Protein AF-A0A960WYV3-F1 (afdb_monomer_lite)

Structure (mmCIF, N/CA/C/O backbone):
data_AF-A0A960WYV3-F1
#
_entry.id   AF-A0A960WYV3-F1
#
loop_
_atom_site.group_PDB
_atom_site.id
_atom_site.type_symbol
_atom_site.label_atom_id
_atom_site.label_alt_id
_atom_site.label_comp_id
_atom_site.label_asym_id
_atom_site.label_entity_id
_atom_site.label_seq_id
_atom_site.pdbx_PDB_ins_code
_atom_site.Cartn_x
_atom_site.Cartn_y
_atom_site.Cartn_z
_atom_site.occupancy
_atom_site.B_iso_or_equiv
_atom_site.auth_seq_id
_atom_site.auth_comp_id
_atom_site.auth_asym_id
_atom_site.auth_atom_id
_atom_site.pdbx_PDB_model_num
ATOM 1 N N . MET A 1 1 ? 24.234 -15.950 -5.290 1.00 67.06 1 MET A N 1
ATOM 2 C CA . MET A 1 1 ? 24.434 -14.485 -5.369 1.00 67.06 1 MET A CA 1
ATOM 3 C C . MET A 1 1 ? 23.443 -13.815 -4.422 1.00 67.06 1 MET A C 1
ATOM 5 O O . MET A 1 1 ? 22.264 -14.132 -4.504 1.00 67.06 1 MET A O 1
ATOM 9 N N . LYS A 1 2 ? 23.899 -12.981 -3.476 1.00 79.62 2 LYS A N 1
ATOM 10 C CA . LYS A 1 2 ? 23.014 -12.272 -2.532 1.00 79.62 2 LYS A CA 1
ATOM 11 C C . LYS A 1 2 ? 22.626 -10.929 -3.152 1.00 79.62 2 LYS A C 1
ATOM 13 O O . LYS A 1 2 ? 23.503 -10.114 -3.412 1.00 79.62 2 LYS A O 1
ATOM 18 N N . LEU A 1 3 ? 21.341 -10.730 -3.432 1.00 86.81 3 LEU A N 1
ATOM 19 C CA . LEU A 1 3 ? 20.833 -9.486 -4.017 1.00 86.81 3 LEU A CA 1
ATOM 20 C C . LEU A 1 3 ? 20.696 -8.399 -2.941 1.00 86.81 3 LEU A C 1
ATOM 22 O O . LEU A 1 3 ? 20.493 -8.705 -1.762 1.00 86.81 3 LEU A O 1
ATOM 26 N N . LEU A 1 4 ? 20.813 -7.132 -3.347 1.00 87.88 4 LEU A N 1
ATOM 27 C CA . LEU A 1 4 ? 20.654 -5.987 -2.449 1.00 87.88 4 LEU A CA 1
ATOM 28 C C . LEU A 1 4 ? 19.183 -5.810 -2.017 1.00 87.88 4 LEU A C 1
ATOM 30 O O . LEU A 1 4 ? 18.259 -6.195 -2.752 1.00 87.88 4 LEU A O 1
ATOM 34 N N . PRO A 1 5 ? 18.931 -5.208 -0.838 1.00 82.38 5 PRO A N 1
ATOM 35 C CA . PRO A 1 5 ? 17.591 -4.777 -0.456 1.00 82.38 5 PRO A CA 1
ATOM 36 C C . PRO A 1 5 ? 16.994 -3.856 -1.526 1.00 82.38 5 PRO A C 1
ATOM 38 O O . PRO A 1 5 ? 17.652 -2.924 -1.972 1.00 82.38 5 PRO A O 1
ATOM 41 N N . GLY A 1 6 ? 15.749 -4.111 -1.934 1.00 84.62 6 GLY A N 1
ATOM 42 C CA . GLY A 1 6 ? 15.070 -3.284 -2.936 1.00 84.62 6 GLY A CA 1
ATOM 43 C C . GLY A 1 6 ? 15.497 -3.524 -4.389 1.00 84.62 6 GLY A C 1
ATOM 44 O O . GLY A 1 6 ? 15.081 -2.764 -5.247 1.00 84.62 6 GLY A O 1
ATOM 45 N N . HIS A 1 7 ? 16.244 -4.587 -4.715 1.00 93.12 7 HIS A N 1
ATOM 46 C CA . HIS A 1 7 ? 16.608 -4.913 -6.111 1.00 93.12 7 HIS A CA 1
ATOM 47 C C . HIS A 1 7 ? 15.411 -5.117 -7.070 1.00 93.12 7 HIS A C 1
ATOM 49 O O . HIS A 1 7 ? 15.609 -5.199 -8.277 1.00 93.12 7 HIS A O 1
ATOM 55 N N . ARG A 1 8 ? 14.181 -5.219 -6.543 1.00 95.06 8 ARG A N 1
ATOM 56 C CA . ARG A 1 8 ? 12.913 -5.316 -7.291 1.00 95.06 8 ARG A CA 1
ATOM 57 C C . ARG A 1 8 ? 12.036 -4.072 -7.129 1.00 95.06 8 ARG A C 1
ATOM 59 O O . ARG A 1 8 ? 10.831 -4.157 -7.309 1.00 95.06 8 ARG A O 1
ATOM 66 N N . CYS A 1 9 ? 12.602 -2.925 -6.761 1.00 95.12 9 CYS A N 1
ATOM 67 C CA . CYS A 1 9 ? 11.819 -1.718 -6.484 1.00 95.12 9 CYS A CA 1
ATOM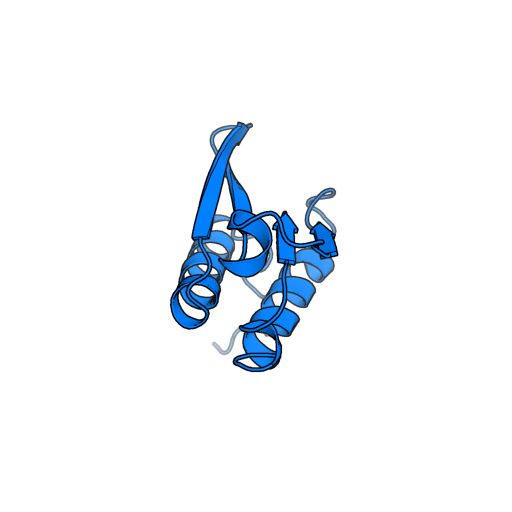 68 C C . CYS A 1 9 ? 11.060 -1.169 -7.709 1.00 95.12 9 CYS A C 1
ATOM 70 O O . CYS A 1 9 ? 10.085 -0.449 -7.535 1.00 95.12 9 CYS A O 1
ATOM 72 N N . HIS A 1 10 ? 11.463 -1.550 -8.926 1.00 95.44 10 HIS A N 1
ATOM 73 C CA . HIS A 1 10 ? 10.744 -1.251 -10.171 1.00 95.44 10 HIS A CA 1
ATOM 74 C C . HIS A 1 10 ? 9.887 -2.424 -10.687 1.00 95.44 10 HIS A C 1
ATOM 76 O O . HIS A 1 10 ? 9.279 -2.327 -11.748 1.00 95.44 10 HIS A O 1
ATOM 82 N N . ASP A 1 11 ? 9.826 -3.547 -9.965 1.00 96.38 11 ASP A N 1
ATOM 83 C CA . ASP A 1 11 ? 8.959 -4.674 -10.313 1.00 96.38 11 ASP A CA 1
ATOM 84 C C . ASP A 1 11 ? 7.546 -4.408 -9.774 1.00 96.38 11 ASP A C 1
ATOM 86 O O . ASP A 1 11 ? 7.226 -4.688 -8.614 1.00 96.38 11 ASP A O 1
ATOM 90 N N . TYR A 1 12 ? 6.696 -3.837 -10.629 1.00 95.69 12 TYR A N 1
ATOM 91 C CA . TYR A 1 12 ? 5.335 -3.446 -10.263 1.00 95.69 12 TYR A CA 1
ATOM 92 C C . TYR A 1 12 ? 4.483 -4.625 -9.767 1.00 95.69 12 TYR A C 1
ATOM 94 O O . TYR A 1 12 ? 3.711 -4.497 -8.810 1.00 95.69 12 TYR A O 1
ATOM 102 N N . ALA A 1 13 ? 4.653 -5.804 -10.370 1.00 95.75 13 ALA A N 1
ATOM 103 C CA . ALA A 1 13 ? 3.932 -7.004 -9.970 1.00 95.75 13 ALA A CA 1
ATOM 104 C C . ALA A 1 13 ? 4.356 -7.466 -8.566 1.00 95.75 13 ALA A C 1
ATOM 106 O O . ALA A 1 13 ? 3.502 -7.831 -7.747 1.00 95.75 13 ALA A O 1
ATOM 107 N N . ASP A 1 14 ? 5.655 -7.412 -8.248 1.00 96.44 14 ASP A N 1
ATOM 108 C CA . ASP A 1 14 ? 6.137 -7.701 -6.894 1.00 96.44 14 ASP A CA 1
ATOM 109 C C . ASP A 1 14 ? 5.623 -6.695 -5.871 1.00 96.44 14 ASP A C 1
ATOM 111 O O . ASP A 1 14 ? 5.191 -7.088 -4.783 1.00 96.44 14 ASP A O 1
ATOM 115 N N . LEU A 1 15 ? 5.630 -5.412 -6.227 1.00 96.44 15 LEU A N 1
ATOM 116 C CA . LEU A 1 15 ? 5.113 -4.346 -5.386 1.00 96.44 15 LEU A CA 1
ATOM 117 C C . LEU A 1 15 ? 3.629 -4.571 -5.056 1.00 96.44 15 LEU A C 1
ATOM 119 O O . LEU A 1 15 ? 3.258 -4.602 -3.879 1.00 96.44 15 LEU A O 1
ATOM 123 N N . CYS A 1 16 ? 2.792 -4.821 -6.067 1.00 96.69 16 CYS A N 1
ATOM 124 C CA . CYS A 1 16 ? 1.370 -5.122 -5.888 1.00 96.69 16 CYS A CA 1
ATOM 125 C C . CYS A 1 16 ? 1.151 -6.351 -4.997 1.00 96.69 16 CYS A C 1
ATOM 127 O O . CYS A 1 16 ? 0.313 -6.343 -4.091 1.00 96.69 16 CYS A O 1
ATOM 129 N N . ARG A 1 17 ? 1.933 -7.417 -5.213 1.00 96.69 17 ARG A N 1
ATOM 130 C CA . ARG A 1 17 ? 1.875 -8.635 -4.396 1.00 96.69 17 ARG A CA 1
ATOM 131 C C . ARG A 1 17 ? 2.208 -8.345 -2.930 1.00 96.69 17 ARG A C 1
ATOM 133 O O . ARG A 1 17 ? 1.523 -8.852 -2.040 1.00 96.69 17 ARG A O 1
ATOM 140 N N . ARG A 1 18 ? 3.239 -7.539 -2.662 1.00 96.38 18 ARG A N 1
ATOM 141 C CA . ARG A 1 18 ? 3.640 -7.164 -1.297 1.00 96.38 18 ARG A CA 1
ATOM 142 C C . ARG A 1 18 ? 2.587 -6.291 -0.615 1.00 96.38 18 ARG A C 1
ATOM 144 O O . ARG A 1 18 ? 2.290 -6.533 0.552 1.00 96.38 18 ARG A O 1
ATOM 151 N N . TRP A 1 19 ? 1.964 -5.364 -1.340 1.00 96.75 19 TRP A N 1
ATOM 152 C CA . TRP A 1 19 ? 0.838 -4.576 -0.832 1.00 96.75 19 TRP A CA 1
ATOM 153 C C . TRP A 1 19 ? -0.376 -5.428 -0.477 1.00 96.75 19 TRP A C 1
ATOM 155 O O . TRP A 1 19 ? -0.951 -5.266 0.601 1.00 96.75 19 TRP A O 1
ATOM 165 N N . LYS A 1 20 ? -0.731 -6.393 -1.328 1.00 95.75 20 LYS A N 1
ATOM 166 C CA . LYS A 1 20 ? -1.825 -7.331 -1.049 1.00 95.75 20 LYS A CA 1
ATOM 167 C C . LYS A 1 20 ? -1.590 -8.121 0.243 1.00 95.75 20 LYS A C 1
ATOM 169 O O . LYS A 1 20 ? -2.519 -8.316 1.020 1.00 95.75 20 LYS A O 1
ATOM 174 N N . LEU A 1 21 ? -0.352 -8.548 0.496 1.00 94.69 21 LEU A N 1
ATOM 175 C CA . LEU A 1 21 ? 0.014 -9.242 1.736 1.00 94.69 21 LEU A CA 1
ATOM 176 C C . LEU A 1 21 ? -0.026 -8.311 2.956 1.00 94.69 21 LEU A C 1
ATOM 178 O O . LEU A 1 21 ? -0.583 -8.680 3.988 1.00 94.69 21 LEU A O 1
ATOM 182 N N . ALA A 1 22 ? 0.536 -7.105 2.838 1.00 93.38 22 ALA A N 1
ATOM 183 C CA . ALA A 1 22 ? 0.571 -6.133 3.930 1.00 93.38 22 ALA A CA 1
ATOM 184 C C . ALA A 1 22 ? -0.841 -5.727 4.382 1.00 93.38 22 ALA A C 1
ATOM 186 O O . A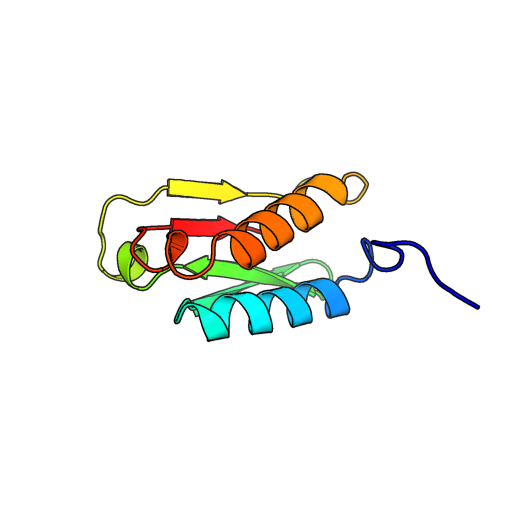LA A 1 22 ? -1.127 -5.690 5.576 1.00 93.38 22 ALA A O 1
ATOM 187 N N . THR A 1 23 ? -1.739 -5.483 3.427 1.00 92.75 23 THR A N 1
ATOM 188 C CA . THR A 1 23 ? -3.123 -5.066 3.697 1.00 92.75 23 THR A CA 1
ATOM 189 C C . THR A 1 23 ? -3.987 -6.187 4.260 1.00 92.75 23 THR A C 1
ATOM 191 O O . THR A 1 23 ? -4.747 -5.943 5.197 1.00 92.75 23 THR A O 1
ATOM 194 N N .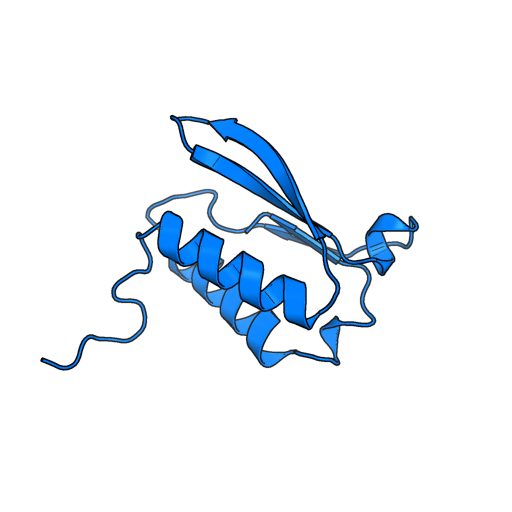 ALA A 1 24 ? -3.827 -7.423 3.772 1.00 90.44 24 ALA A N 1
ATOM 195 C CA . ALA A 1 24 ? -4.545 -8.583 4.300 1.00 90.44 24 ALA A CA 1
ATOM 196 C C . ALA A 1 24 ? -4.291 -8.784 5.804 1.00 90.44 24 ALA A C 1
ATOM 198 O O . ALA A 1 24 ? -5.228 -9.030 6.560 1.00 90.44 24 ALA A O 1
ATOM 199 N N . ASN A 1 25 ? -3.047 -8.591 6.254 1.00 86.75 25 ASN A N 1
ATOM 200 C CA . ASN A 1 25 ? -2.674 -8.710 7.667 1.00 86.75 25 ASN A CA 1
ATOM 201 C C . ASN A 1 25 ? -3.288 -7.621 8.566 1.00 86.75 25 ASN A C 1
ATOM 203 O O . ASN A 1 25 ? -3.335 -7.793 9.783 1.00 86.75 25 ASN A O 1
ATOM 207 N N . LEU A 1 26 ? -3.740 -6.508 7.983 1.00 89.44 26 LEU A N 1
ATOM 208 C CA . LEU A 1 26 ? -4.345 -5.374 8.687 1.00 89.44 26 LEU A CA 1
ATOM 209 C C . LEU A 1 26 ? -5.875 -5.332 8.548 1.00 89.44 26 LEU A C 1
ATOM 211 O O . LEU A 1 26 ? -6.513 -4.441 9.101 1.00 89.44 26 LEU A O 1
ATOM 215 N N . GLY A 1 27 ? -6.476 -6.263 7.797 1.00 89.44 27 GLY A N 1
ATOM 216 C CA . GLY A 1 27 ? -7.906 -6.221 7.473 1.00 89.44 27 GLY A CA 1
ATOM 217 C C . GLY A 1 27 ? -8.294 -5.051 6.560 1.00 89.44 27 GLY A C 1
ATOM 218 O O . GLY A 1 27 ? -9.466 -4.682 6.486 1.00 89.44 27 GLY A O 1
ATOM 219 N N . TRP A 1 28 ? -7.321 -4.449 5.877 1.00 93.25 28 TRP A N 1
ATOM 220 C CA . TRP A 1 28 ? -7.539 -3.348 4.943 1.00 93.25 28 TRP A CA 1
ATOM 221 C C . TRP A 1 28 ? -7.890 -3.875 3.555 1.00 93.25 28 TRP A C 1
ATOM 223 O O . TRP A 1 28 ? -7.489 -4.976 3.167 1.00 93.25 28 TRP A O 1
ATOM 233 N N . LYS A 1 29 ? -8.631 -3.081 2.781 1.00 94.00 29 LYS A N 1
ATOM 234 C CA . LYS A 1 29 ? -9.054 -3.457 1.429 1.00 94.00 29 LYS A CA 1
ATOM 235 C C . LYS A 1 29 ? -8.202 -2.743 0.396 1.00 94.00 29 LYS A C 1
ATOM 237 O O . LYS A 1 29 ? -8.196 -1.522 0.340 1.00 94.00 29 LYS A O 1
ATOM 242 N N . MET A 1 30 ? -7.547 -3.521 -0.460 1.00 96.69 30 MET A N 1
ATOM 243 C CA . MET A 1 30 ? -6.917 -3.034 -1.685 1.00 96.69 30 MET A CA 1
ATOM 244 C C . MET A 1 30 ? -7.931 -3.130 -2.830 1.00 96.69 30 MET A C 1
ATOM 246 O O . MET A 1 30 ? -8.444 -4.212 -3.127 1.00 96.69 30 MET A O 1
ATOM 250 N N . ARG A 1 31 ? -8.257 -1.998 -3.453 1.00 96.38 31 ARG A N 1
ATOM 251 C CA . ARG A 1 31 ? -9.293 -1.866 -4.481 1.00 96.38 31 ARG A CA 1
ATOM 252 C C . ARG A 1 31 ? -8.713 -1.284 -5.753 1.00 96.38 31 ARG A C 1
ATOM 254 O O . ARG A 1 31 ? -7.909 -0.360 -5.717 1.00 96.38 31 ARG A O 1
ATOM 261 N N . LYS A 1 32 ? -9.139 -1.824 -6.890 1.00 97.56 32 LYS A N 1
ATOM 262 C CA . LYS A 1 32 ? -8.751 -1.291 -8.193 1.00 97.56 32 LYS A CA 1
ATOM 263 C C . LYS A 1 32 ? -9.509 0.012 -8.424 1.00 97.56 32 LYS A C 1
ATOM 265 O O . LYS A 1 32 ? -10.738 -0.004 -8.399 1.00 97.56 32 LYS A O 1
ATOM 270 N N . LEU A 1 33 ? -8.788 1.104 -8.646 1.00 97.19 33 LEU A N 1
ATOM 271 C CA . LEU A 1 33 ? -9.361 2.369 -9.089 1.00 97.19 33 LEU A CA 1
ATOM 272 C C . LEU A 1 33 ? -9.647 2.315 -10.593 1.00 97.19 33 LEU A C 1
ATOM 274 O O . LEU A 1 33 ? -10.776 2.524 -11.025 1.00 97.19 33 LEU A O 1
ATOM 278 N N . CYS A 1 34 ? -8.624 2.008 -11.389 1.00 97.94 34 CYS A N 1
ATOM 279 C CA . CYS A 1 34 ? -8.705 1.967 -12.847 1.00 97.94 34 CYS A CA 1
ATOM 280 C C . CYS A 1 34 ? -7.598 1.075 -13.432 1.00 97.94 34 CYS A C 1
ATOM 282 O O . CYS A 1 34 ? -6.939 0.327 -12.709 1.00 97.94 34 CYS A O 1
ATOM 284 N N . VAL A 1 35 ? -7.425 1.120 -14.751 1.00 98.00 35 VAL A N 1
ATOM 285 C CA . VAL A 1 35 ? -6.282 0.537 -15.462 1.00 98.00 35 VAL A CA 1
ATOM 286 C C . VAL A 1 35 ? -5.637 1.654 -16.275 1.00 98.00 35 VAL A C 1
ATOM 288 O O . VAL A 1 35 ? -6.349 2.380 -16.968 1.00 98.00 35 VAL A O 1
ATOM 291 N N . ALA A 1 36 ? -4.317 1.784 -16.201 1.00 95.88 36 ALA A N 1
ATOM 292 C CA . ALA A 1 36 ? -3.538 2.759 -16.956 1.00 95.88 36 ALA A CA 1
ATOM 293 C C . ALA A 1 36 ? -2.289 2.075 -17.521 1.00 95.88 36 ALA A C 1
ATOM 295 O O . ALA A 1 36 ? -1.613 1.343 -16.810 1.00 95.88 36 ALA A O 1
ATOM 296 N N . GLY A 1 37 ? -2.009 2.252 -18.815 1.00 94.38 37 GLY A N 1
ATOM 297 C CA . GLY A 1 37 ? -0.845 1.618 -19.452 1.00 94.38 37 GLY A CA 1
ATOM 298 C C . GLY A 1 37 ? -0.856 0.081 -19.449 1.00 94.38 37 GLY A C 1
ATOM 299 O O . GLY A 1 37 ? 0.179 -0.528 -19.673 1.00 94.38 37 GLY A O 1
ATOM 300 N N . GLY A 1 38 ? -2.011 -0.548 -19.201 1.00 95.75 38 GLY A N 1
ATOM 301 C CA . GLY A 1 38 ? -2.137 -2.003 -19.038 1.00 95.75 38 GLY A CA 1
ATOM 302 C C . GLY A 1 38 ? -2.042 -2.483 -17.587 1.00 95.75 38 GLY A C 1
ATOM 303 O O . GLY A 1 38 ? -2.429 -3.617 -17.308 1.00 95.75 38 GLY A O 1
ATOM 304 N N . ASP A 1 39 ? -1.643 -1.612 -16.659 1.00 95.19 39 ASP A N 1
ATOM 305 C CA . ASP A 1 39 ? -1.489 -1.939 -15.247 1.00 95.19 39 ASP A CA 1
ATOM 306 C C . ASP A 1 39 ? -2.691 -1.469 -14.408 1.00 95.19 39 ASP A C 1
ATOM 308 O O . ASP A 1 39 ? -3.219 -0.368 -14.610 1.00 95.19 39 ASP A O 1
ATOM 312 N N . PRO A 1 40 ? -3.183 -2.292 -13.463 1.00 96.44 40 PRO A N 1
ATOM 313 C CA . PRO A 1 40 ? -4.260 -1.898 -12.566 1.00 96.44 40 PRO A CA 1
ATOM 314 C C . PRO A 1 40 ? -3.754 -0.897 -11.532 1.00 96.44 40 PRO A C 1
ATOM 316 O O . PRO A 1 40 ? -2.880 -1.229 -10.749 1.00 96.44 40 PRO A O 1
ATOM 319 N N . ILE A 1 41 ? -4.365 0.280 -11.452 1.00 97.12 41 ILE A N 1
ATOM 320 C CA . ILE A 1 41 ? -4.059 1.256 -10.406 1.00 97.12 41 ILE A CA 1
ATOM 321 C C . ILE A 1 41 ? -4.887 0.933 -9.166 1.00 97.12 41 ILE A C 1
ATOM 323 O O . ILE A 1 41 ? -6.105 0.743 -9.256 1.00 97.12 41 ILE A O 1
ATOM 327 N N . TRP A 1 42 ? -4.237 0.875 -8.008 1.00 97.75 42 TRP A N 1
ATOM 328 C CA . TRP A 1 42 ? -4.854 0.469 -6.751 1.00 97.75 42 TRP A CA 1
ATOM 329 C C . TRP A 1 42 ? -4.924 1.622 -5.764 1.00 97.75 42 TRP A C 1
ATOM 331 O O . TRP A 1 42 ? -4.037 2.462 -5.700 1.00 97.75 42 TRP A O 1
ATOM 341 N N . TRP A 1 43 ? -5.950 1.592 -4.929 1.00 97.75 43 TRP A N 1
ATOM 342 C CA . TRP A 1 43 ? -5.997 2.349 -3.691 1.00 97.75 43 TRP A CA 1
ATOM 343 C C . TRP A 1 43 ? -6.311 1.397 -2.543 1.00 97.75 43 TRP A C 1
ATOM 345 O O . TRP A 1 43 ? -6.847 0.301 -2.742 1.00 97.75 43 TRP A O 1
ATOM 355 N N . ILE A 1 44 ? -5.931 1.786 -1.338 1.00 97.25 44 ILE A N 1
ATOM 356 C CA . ILE A 1 44 ? -6.100 0.988 -0.132 1.00 97.25 44 ILE A CA 1
ATOM 357 C C . ILE A 1 44 ? -6.886 1.816 0.871 1.00 97.25 44 ILE A C 1
ATOM 359 O O . ILE A 1 44 ? -6.579 2.984 1.086 1.00 97.25 44 ILE A O 1
ATOM 363 N N . GLU A 1 45 ? -7.863 1.198 1.520 1.00 96.00 45 GLU A N 1
ATOM 364 C CA . GLU A 1 45 ? -8.620 1.809 2.610 1.00 96.00 45 GLU A CA 1
ATOM 365 C C . GLU A 1 45 ? -8.645 0.902 3.837 1.00 96.00 45 GLU A C 1
ATOM 367 O O . GLU A 1 45 ? -8.784 -0.325 3.732 1.00 96.00 45 GLU A O 1
ATOM 372 N N . SER A 1 46 ? -8.538 1.511 5.017 1.00 94.75 46 SER A N 1
ATOM 373 C CA . SER A 1 46 ? -8.872 0.827 6.262 1.00 94.75 46 SER A CA 1
ATOM 374 C C . SER A 1 46 ? -10.390 0.709 6.425 1.00 94.75 46 SER A C 1
ATOM 376 O O . SER A 1 46 ? -11.160 1.479 5.849 1.00 94.75 46 SER A O 1
ATOM 378 N N . SER A 1 47 ? -10.844 -0.248 7.240 1.00 92.12 47 SER A N 1
ATOM 379 C CA . SER A 1 47 ? -12.260 -0.351 7.634 1.00 92.12 47 SER A CA 1
ATOM 380 C C . SER A 1 47 ? -12.764 0.949 8.273 1.00 92.12 47 SER A C 1
ATOM 382 O O . SER A 1 47 ? -13.874 1.381 7.978 1.00 92.12 47 SER A O 1
ATOM 384 N N . ARG A 1 48 ? -11.883 1.580 9.065 1.00 93.69 48 ARG A N 1
ATOM 385 C CA . ARG A 1 48 ? -11.921 2.954 9.591 1.00 93.69 48 ARG A CA 1
ATOM 386 C C . ARG A 1 48 ? -12.471 3.962 8.578 1.00 93.69 48 ARG A C 1
ATOM 388 O O . ARG A 1 48 ? -13.566 4.508 8.692 1.00 93.69 48 ARG A O 1
ATOM 395 N N . ALA A 1 49 ? -11.655 4.167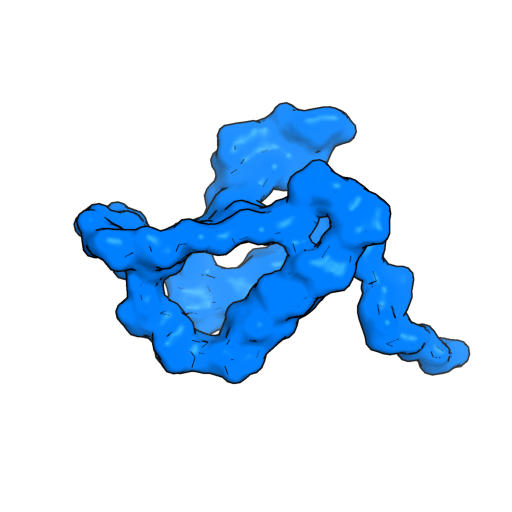 7.548 1.00 95.50 49 ALA A N 1
ATOM 396 C CA . ALA A 1 49 ? -11.930 5.112 6.474 1.00 95.50 49 ALA A CA 1
ATOM 397 C C . ALA A 1 49 ? -13.175 4.716 5.666 1.00 95.50 49 ALA A C 1
ATOM 399 O O . ALA A 1 49 ? -13.997 5.569 5.346 1.00 95.50 49 ALA A O 1
ATOM 400 N N . ALA A 1 50 ? -13.362 3.418 5.403 1.00 93.69 50 ALA A N 1
ATOM 401 C CA . ALA A 1 50 ? -14.530 2.913 4.685 1.00 93.69 50 ALA A CA 1
ATOM 402 C C . ALA A 1 50 ? -15.859 3.166 5.427 1.00 93.69 50 ALA A C 1
ATOM 404 O O . ALA A 1 50 ? -16.910 3.236 4.792 1.00 93.69 50 ALA A O 1
ATOM 405 N N . A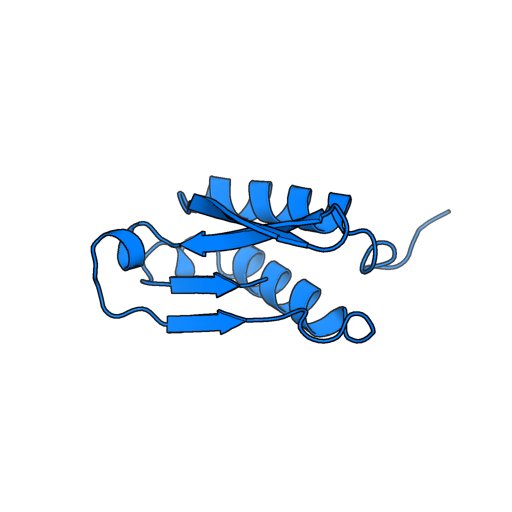LA A 1 51 ? -15.827 3.309 6.757 1.00 95.00 51 ALA A N 1
ATOM 406 C CA . ALA A 1 51 ? -16.981 3.670 7.581 1.00 95.00 51 ALA A CA 1
ATOM 407 C C . ALA A 1 51 ? -17.267 5.187 7.616 1.00 95.00 51 ALA A C 1
ATOM 409 O O . ALA A 1 51 ? -18.228 5.608 8.257 1.00 95.00 51 ALA A O 1
ATOM 410 N N . GLY A 1 52 ? -16.463 6.006 6.928 1.00 95.31 52 GLY A N 1
ATOM 411 C CA . GLY A 1 52 ? -16.642 7.458 6.843 1.00 95.31 52 GLY A CA 1
ATOM 412 C C . GLY A 1 52 ? -15.971 8.253 7.965 1.00 95.31 52 GLY A C 1
ATOM 413 O O . GLY A 1 52 ? -16.226 9.450 8.095 1.00 95.31 52 GLY A O 1
ATOM 414 N N . GLU A 1 53 ? -15.117 7.625 8.776 1.00 96.62 53 GLU A N 1
ATOM 415 C CA . GLU A 1 53 ? -14.326 8.358 9.764 1.00 96.62 53 GLU A CA 1
ATOM 416 C C . GLU A 1 53 ? -13.289 9.275 9.084 1.00 96.62 53 GLU A C 1
ATOM 418 O O . GLU A 1 53 ? -12.755 8.912 8.029 1.00 96.62 53 GLU A O 1
ATOM 423 N N . PRO A 1 54 ? -12.947 10.437 9.681 1.00 96.00 54 PRO A N 1
ATOM 424 C CA . PRO A 1 54 ? -11.888 11.303 9.173 1.00 96.00 54 PRO A CA 1
ATOM 425 C C . PRO A 1 54 ? -10.579 10.530 8.992 1.00 96.00 54 PRO A C 1
ATOM 427 O O . PRO A 1 54 ? -10.010 10.020 9.957 1.00 96.00 54 PRO A O 1
ATOM 430 N N . ALA A 1 55 ? -10.117 10.440 7.747 1.00 95.88 55 ALA A N 1
ATOM 431 C CA . ALA A 1 55 ? -8.989 9.604 7.373 1.00 95.88 55 ALA A CA 1
ATOM 432 C C . ALA A 1 55 ? -7.780 10.434 6.946 1.00 95.88 55 ALA A C 1
ATOM 434 O O . ALA A 1 55 ? -7.907 11.472 6.295 1.00 95.88 55 ALA A O 1
ATOM 435 N N . PHE A 1 56 ? -6.592 9.923 7.256 1.00 93.31 56 PHE A N 1
ATOM 436 C CA . PHE A 1 56 ? -5.353 10.454 6.704 1.00 93.31 56 PHE A CA 1
ATOM 437 C C . PHE A 1 56 ? -5.107 9.844 5.324 1.00 93.31 56 PHE A C 1
ATOM 439 O O . PHE A 1 56 ? -5.153 8.622 5.159 1.00 93.31 56 PHE A O 1
ATOM 446 N N . TYR A 1 57 ? -4.841 10.706 4.345 1.00 96.44 57 TYR A N 1
ATOM 447 C CA . TYR A 1 57 ? -4.513 10.316 2.978 1.00 96.44 57 TYR A CA 1
ATOM 448 C C . TYR A 1 57 ? -3.010 10.435 2.730 1.00 96.44 57 TYR A C 1
ATOM 450 O O . TYR A 1 57 ? -2.413 11.467 3.039 1.00 96.44 57 TYR A O 1
ATOM 458 N N . VAL A 1 58 ? -2.412 9.396 2.143 1.00 96.50 58 VAL A N 1
ATOM 459 C CA . VAL A 1 58 ? -1.003 9.401 1.723 1.00 96.50 58 VAL A CA 1
ATOM 460 C C . VAL A 1 58 ? -0.862 8.725 0.365 1.00 96.50 58 VAL A C 1
ATOM 462 O O . VAL A 1 58 ? -1.380 7.628 0.159 1.00 96.50 58 VAL A O 1
ATOM 465 N N . SER A 1 59 ? -0.113 9.350 -0.542 1.00 97.19 59 SER A N 1
ATOM 466 C CA . SER A 1 59 ? 0.211 8.793 -1.856 1.00 97.19 59 SER A CA 1
ATOM 467 C C . SER A 1 59 ? 1.709 8.711 -2.115 1.00 97.19 59 SER A C 1
ATOM 469 O O . SER A 1 59 ? 2.469 9.554 -1.64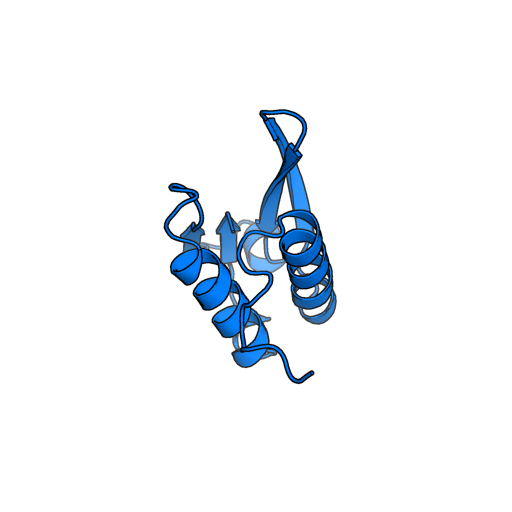0 1.00 97.19 59 SER A O 1
ATOM 471 N N . ALA A 1 60 ? 2.113 7.733 -2.918 1.00 97.19 60 ALA A N 1
ATOM 472 C CA . ALA A 1 60 ? 3.464 7.553 -3.427 1.00 97.19 60 ALA A CA 1
ATOM 473 C C . ALA A 1 60 ? 3.423 7.121 -4.906 1.00 97.19 60 ALA A C 1
ATOM 475 O O . ALA A 1 60 ? 2.351 6.897 -5.460 1.00 97.19 60 ALA A O 1
ATOM 476 N N . GLY A 1 61 ? 4.585 7.068 -5.564 1.00 95.12 61 GLY A N 1
ATOM 477 C CA . GLY A 1 61 ? 4.692 6.495 -6.912 1.00 95.12 61 GLY A CA 1
ATOM 478 C C . GLY A 1 61 ? 4.165 7.370 -8.054 1.00 95.12 61 GLY A C 1
ATOM 479 O O . GLY A 1 61 ? 3.924 6.857 -9.142 1.00 95.12 61 GLY A O 1
ATOM 480 N N . VAL A 1 62 ? 3.999 8.683 -7.840 1.00 95.62 62 VAL A N 1
ATOM 481 C CA . VAL A 1 62 ? 3.601 9.628 -8.908 1.00 95.62 62 VAL A CA 1
ATOM 482 C C . VAL A 1 62 ? 4.674 9.711 -10.003 1.00 95.62 62 VAL A C 1
ATOM 484 O O . VAL A 1 62 ? 4.337 9.791 -11.183 1.00 95.62 62 VAL A O 1
ATOM 487 N N . HIS A 1 63 ? 5.953 9.634 -9.623 1.00 94.81 63 HIS A N 1
ATOM 488 C CA . HIS A 1 63 ? 7.092 9.568 -10.538 1.00 94.81 63 HIS A CA 1
ATOM 489 C C . HIS A 1 63 ? 7.754 8.185 -10.450 1.00 94.81 63 HIS A C 1
ATOM 491 O O . HIS A 1 63 ? 8.121 7.722 -9.369 1.00 94.81 63 HIS A O 1
ATOM 497 N N . GLY A 1 64 ? 7.881 7.498 -11.590 1.00 91.88 64 GLY A N 1
ATOM 498 C CA . GLY A 1 64 ? 8.349 6.104 -11.644 1.00 91.88 64 GLY A CA 1
ATOM 499 C C . GLY A 1 64 ? 9.848 5.915 -11.381 1.00 91.88 64 GLY A C 1
ATOM 500 O O . GLY A 1 64 ? 10.287 4.808 -11.064 1.00 91.88 64 GLY A O 1
ATOM 501 N N . ASP A 1 65 ? 10.633 6.983 -11.493 1.00 94.94 65 ASP A N 1
ATOM 502 C CA . ASP A 1 65 ? 12.059 7.047 -11.168 1.00 94.94 65 ASP A CA 1
ATOM 503 C C . ASP A 1 65 ? 12.330 7.302 -9.672 1.00 94.94 65 ASP A C 1
ATOM 505 O O . ASP A 1 65 ? 13.476 7.205 -9.233 1.00 94.94 65 ASP A O 1
ATOM 509 N N . GLU A 1 66 ? 11.281 7.513 -8.864 1.00 95.75 66 GLU A N 1
ATOM 510 C CA . GLU A 1 66 ? 11.344 7.723 -7.411 1.00 95.75 66 GLU A CA 1
ATOM 511 C C . GLU A 1 66 ? 10.816 6.509 -6.603 1.00 95.75 66 GLU A C 1
ATOM 513 O O . GLU A 1 66 ? 9.944 6.652 -5.735 1.00 95.75 66 GLU A O 1
ATOM 518 N N . PRO A 1 67 ? 11.339 5.279 -6.791 1.00 95.38 67 PRO A N 1
ATOM 519 C CA . PRO A 1 67 ? 10.765 4.080 -6.170 1.00 95.38 67 PRO A CA 1
ATOM 520 C C . PRO A 1 67 ? 10.910 4.064 -4.637 1.00 95.38 67 PRO A C 1
ATOM 522 O O . PRO A 1 67 ? 10.259 3.280 -3.942 1.00 95.38 67 PRO A O 1
ATOM 525 N N . GLY A 1 68 ? 11.767 4.932 -4.087 1.00 95.88 68 GLY A N 1
ATOM 526 C CA . GLY A 1 68 ? 11.998 5.057 -2.652 1.00 95.88 68 GLY A CA 1
ATOM 527 C C . GLY A 1 68 ? 10.741 5.436 -1.867 1.00 95.88 68 GLY A C 1
ATOM 528 O O . GLY A 1 68 ? 10.556 4.928 -0.761 1.00 95.88 68 GLY A O 1
ATOM 529 N N . ALA A 1 69 ? 9.860 6.266 -2.434 1.00 96.38 69 ALA A N 1
ATOM 530 C CA . ALA A 1 69 ? 8.632 6.696 -1.764 1.00 96.38 69 ALA A CA 1
ATOM 531 C C . ALA A 1 69 ? 7.669 5.519 -1.548 1.00 96.38 69 ALA A C 1
ATOM 533 O O . ALA A 1 69 ? 7.232 5.262 -0.425 1.00 96.38 69 ALA A O 1
ATOM 534 N N . THR A 1 70 ? 7.403 4.749 -2.603 1.00 96.56 70 THR A N 1
ATOM 535 C CA . THR A 1 70 ? 6.506 3.590 -2.554 1.00 96.56 70 THR A CA 1
ATOM 536 C C . THR A 1 70 ? 7.078 2.459 -1.691 1.00 96.56 70 THR A C 1
ATOM 538 O O . THR A 1 70 ? 6.362 1.856 -0.886 1.00 96.56 70 THR A O 1
ATOM 541 N N . GLU A 1 71 ? 8.390 2.215 -1.770 1.00 96.75 71 GLU A N 1
ATOM 542 C CA . GLU A 1 71 ? 9.081 1.271 -0.884 1.00 96.75 71 GLU A CA 1
ATOM 543 C C . GLU A 1 71 ? 9.034 1.707 0.587 1.00 96.75 71 GLU A C 1
ATOM 545 O O . GLU A 1 71 ? 8.814 0.880 1.477 1.00 96.75 71 GLU A O 1
ATOM 550 N N . GLY A 1 72 ? 9.232 2.998 0.857 1.00 95.69 72 GLY A N 1
ATOM 551 C CA . GLY A 1 72 ? 9.167 3.581 2.194 1.00 95.69 72 GLY A CA 1
ATOM 552 C C . GLY A 1 72 ? 7.773 3.469 2.803 1.00 95.69 72 GLY A C 1
ATOM 553 O O . GLY A 1 72 ? 7.641 3.009 3.938 1.00 95.69 72 GLY A O 1
ATOM 554 N N . LEU A 1 73 ? 6.736 3.799 2.030 1.00 95.88 73 LEU A N 1
ATOM 555 C CA . LEU A 1 73 ? 5.345 3.700 2.465 1.00 95.88 73 LEU A CA 1
ATOM 556 C C . LEU A 1 73 ? 4.969 2.254 2.816 1.00 95.88 73 LEU A C 1
ATOM 558 O O . LEU A 1 73 ? 4.416 1.993 3.885 1.00 95.88 73 LEU A O 1
ATOM 562 N N . LEU A 1 74 ? 5.342 1.294 1.968 1.00 95.50 74 LEU A N 1
ATOM 563 C CA . LEU A 1 74 ? 5.111 -0.125 2.233 1.00 95.50 74 LEU A CA 1
ATOM 564 C C . LEU A 1 74 ? 5.859 -0.603 3.487 1.00 95.50 74 LEU A C 1
ATOM 566 O O . LEU A 1 74 ? 5.297 -1.333 4.304 1.00 95.50 74 LEU A O 1
ATOM 570 N N . ARG A 1 75 ? 7.120 -0.189 3.673 1.00 94.75 75 ARG A N 1
ATOM 571 C CA . ARG A 1 75 ? 7.889 -0.508 4.890 1.00 94.75 75 ARG A CA 1
ATOM 572 C C . ARG A 1 75 ? 7.231 0.073 6.134 1.00 94.75 75 ARG A C 1
ATOM 574 O O . ARG A 1 75 ? 7.111 -0.646 7.121 1.00 94.75 75 ARG A O 1
ATOM 581 N N . TRP A 1 76 ? 6.773 1.321 6.075 1.00 93.00 76 TRP A N 1
ATOM 582 C CA . TRP A 1 76 ? 6.065 1.969 7.174 1.00 93.00 76 TRP A CA 1
ATOM 583 C C . TRP A 1 76 ? 4.798 1.201 7.563 1.00 93.00 76 TRP A C 1
ATOM 585 O O . TRP A 1 76 ? 4.611 0.915 8.746 1.00 93.00 76 TRP A O 1
ATOM 595 N N . VAL A 1 77 ? 3.980 0.778 6.593 1.00 93.31 77 VAL A N 1
ATOM 596 C CA . VAL A 1 77 ? 2.779 -0.036 6.855 1.00 93.31 77 VAL A CA 1
ATOM 597 C C . VAL A 1 77 ? 3.148 -1.380 7.487 1.00 93.31 77 VAL A C 1
ATOM 599 O O . VAL A 1 77 ? 2.612 -1.743 8.536 1.00 93.31 77 VAL A O 1
ATOM 602 N N . CYS A 1 78 ? 4.112 -2.097 6.902 1.00 92.00 78 CYS A N 1
ATOM 603 C CA . CYS A 1 78 ? 4.563 -3.395 7.406 1.00 92.00 78 CYS A CA 1
ATOM 604 C C . CYS A 1 78 ? 5.138 -3.321 8.830 1.00 92.00 78 CYS A C 1
ATOM 606 O O . CYS A 1 78 ? 4.924 -4.236 9.622 1.00 92.00 78 CYS A O 1
ATOM 608 N N . GLN A 1 79 ? 5.871 -2.256 9.161 1.00 91.38 79 GLN A N 1
ATOM 609 C CA . GLN A 1 79 ? 6.509 -2.079 10.471 1.00 91.38 79 GLN A CA 1
ATOM 610 C C . GLN A 1 79 ? 5.552 -1.547 11.538 1.00 91.38 79 GLN A C 1
ATOM 612 O O . GLN A 1 79 ? 5.703 -1.867 12.716 1.00 91.38 79 GLN A O 1
ATOM 617 N N . SER A 1 80 ? 4.567 -0.741 11.146 1.00 86.50 80 SER A N 1
ATOM 618 C CA . SER A 1 80 ? 3.619 -0.156 12.095 1.00 86.50 80 SER A CA 1
ATOM 619 C C . SER A 1 80 ? 2.590 -1.170 12.596 1.00 86.50 80 SER A C 1
ATOM 621 O O . SER A 1 80 ? 2.111 -1.051 13.728 1.00 86.50 80 SER A O 1
ATOM 623 N N . GLY A 1 81 ? 2.286 -2.200 11.796 1.00 75.25 81 GLY A N 1
ATOM 624 C CA . GLY A 1 81 ? 1.477 -3.346 12.210 1.00 75.25 81 GLY A CA 1
ATOM 625 C C . GLY A 1 81 ? 0.159 -2.939 12.882 1.00 75.25 81 GLY A C 1
ATOM 626 O O . GLY A 1 81 ? -0.550 -2.056 12.402 1.00 75.25 81 GLY A O 1
ATOM 627 N N . LYS A 1 82 ? -0.149 -3.542 14.042 1.00 71.88 82 LYS A N 1
ATOM 628 C CA . LYS A 1 82 ? -1.387 -3.272 14.800 1.00 71.88 82 LYS A CA 1
ATOM 629 C C . LYS A 1 82 ? -1.568 -1.808 15.217 1.00 71.88 82 LYS A C 1
ATOM 631 O O . LYS A 1 82 ? -2.704 -1.393 15.376 1.00 71.88 82 LYS A O 1
ATOM 636 N N . LYS A 1 83 ? -0.495 -1.013 15.353 1.00 79.75 83 LYS A N 1
ATOM 637 C CA . LYS A 1 83 ? -0.627 0.416 15.700 1.00 79.75 83 LYS A CA 1
ATOM 638 C C . LYS A 1 83 ? -1.365 1.203 14.615 1.00 79.75 83 LYS A C 1
ATOM 640 O O . LYS A 1 83 ? -2.021 2.188 14.925 1.00 79.75 83 LYS A O 1
ATOM 645 N N . LEU A 1 84 ? -1.247 0.768 13.359 1.00 82.94 84 LEU A N 1
ATOM 646 C CA . LEU A 1 84 ? -1.964 1.348 12.224 1.00 82.94 84 LEU A CA 1
ATOM 647 C C . LEU A 1 84 ? -3.338 0.703 12.010 1.00 82.94 84 LEU A C 1
ATOM 649 O O . LEU A 1 84 ? -4.194 1.340 11.410 1.00 82.94 84 LEU A O 1
ATOM 653 N N . ALA A 1 85 ? -3.579 -0.515 12.512 1.00 79.12 85 ALA A N 1
ATOM 654 C CA . ALA A 1 85 ? -4.844 -1.226 12.304 1.00 79.12 85 ALA A CA 1
ATOM 655 C C . ALA A 1 85 ? -6.064 -0.425 12.793 1.00 79.12 85 ALA A C 1
ATOM 657 O O . ALA A 1 85 ? -7.110 -0.458 12.147 1.00 79.12 85 ALA A O 1
ATOM 658 N N . ASP A 1 86 ? -5.896 0.350 13.867 1.00 84.44 86 ASP A N 1
ATOM 659 C CA . ASP A 1 86 ? -6.956 1.178 14.440 1.00 84.44 86 ASP A CA 1
ATOM 660 C C . ASP A 1 86 ? -7.071 2.570 13.795 1.00 84.44 86 ASP A C 1
ATOM 662 O O . ASP A 1 86 ? -7.933 3.348 14.192 1.00 84.44 86 ASP A O 1
ATOM 666 N N . ALA A 1 87 ? -6.248 2.927 12.807 1.00 89.25 87 ALA A N 1
ATOM 667 C CA . ALA A 1 87 ? -6.314 4.238 12.162 1.00 89.25 87 ALA A CA 1
ATOM 668 C C . ALA A 1 87 ? -7.282 4.257 10.961 1.00 89.25 87 ALA A C 1
ATOM 670 O O . ALA A 1 87 ? -7.383 3.304 10.181 1.00 89.25 87 ALA A O 1
ATOM 671 N N . ALA A 1 88 ? -7.971 5.384 10.763 1.00 95.06 88 ALA A N 1
ATOM 672 C CA . ALA A 1 88 ? -8.663 5.686 9.512 1.00 95.06 88 ALA A CA 1
ATOM 673 C C . ALA A 1 88 ? -7.635 6.179 8.479 1.00 95.06 88 ALA A C 1
ATOM 675 O O . ALA A 1 88 ? -7.034 7.243 8.646 1.00 95.06 88 ALA A O 1
ATOM 676 N N . VAL A 1 89 ? -7.381 5.377 7.440 1.00 95.06 89 VAL A N 1
ATOM 677 C CA . VAL A 1 89 ? -6.317 5.635 6.458 1.00 95.06 89 VAL A CA 1
ATOM 678 C C . VAL A 1 89 ? -6.792 5.304 5.049 1.00 95.06 89 VAL A C 1
ATOM 680 O O . VAL A 1 89 ? -7.431 4.272 4.827 1.00 95.06 89 VAL A O 1
ATOM 683 N N . VAL A 1 90 ? -6.416 6.165 4.104 1.00 96.94 90 VAL A N 1
ATOM 684 C CA . VAL A 1 90 ? -6.508 5.925 2.662 1.00 96.94 90 VAL A CA 1
ATOM 685 C C . VAL A 1 90 ? -5.107 6.040 2.065 1.00 96.94 90 VAL A C 1
ATOM 687 O O . VAL A 1 90 ? -4.445 7.062 2.234 1.00 96.94 90 VAL A O 1
ATOM 690 N N . LEU A 1 91 ? -4.641 5.000 1.374 1.00 97.00 91 LEU A N 1
ATOM 691 C CA . LEU A 1 91 ? -3.329 4.985 0.726 1.00 97.00 91 LEU A CA 1
ATOM 692 C C . LEU A 1 91 ? -3.456 4.852 -0.788 1.00 97.00 91 LEU A C 1
ATOM 694 O O . LEU A 1 91 ? -4.258 4.060 -1.287 1.00 97.00 91 LEU A O 1
ATOM 698 N N . PHE A 1 92 ? -2.597 5.573 -1.498 1.00 97.50 92 PHE A N 1
ATOM 699 C CA . PHE A 1 92 ? -2.408 5.458 -2.940 1.00 97.50 92 PHE A CA 1
ATOM 700 C C . PHE A 1 92 ? -0.939 5.112 -3.234 1.00 97.50 92 PHE A C 1
ATOM 702 O O . PHE A 1 92 ? -0.117 6.019 -3.358 1.00 97.50 92 PHE A O 1
ATOM 709 N N . PRO A 1 93 ? -0.574 3.822 -3.183 1.00 92.75 93 PRO A N 1
ATOM 710 C CA . PRO A 1 93 ? 0.822 3.402 -3.104 1.00 92.75 93 PRO A CA 1
ATOM 711 C C . PRO A 1 93 ? 1.593 3.400 -4.426 1.00 92.75 93 PRO A C 1
ATOM 713 O O . PRO A 1 93 ? 0.975 3.093 -5.469 1.00 92.75 93 PRO A O 1
#

Foldseek 3Di:
DDDDPCPCLLVVVVLVVLVVVLQVLLVKDWDFPQADPNRTFIKIWAPCQVVPHDEDEDEDCPDSVCSVRSVVVSVCSNVCRPVCSPGGYMYRD

Sequence (93 aa):
MKLLPGHRCHDYADLCRRWKLATANLGWKMRKLCVAGGDPIWWIESSRAAAGEPAFYVSAGVHGDEPGATEGLLRWVCQSGKKLADAAVVLFP

Radius of gyration: 13.48 Å; chains: 1; bounding box: 41×26×35 Å

pLDDT: mean 93.06, std 5.84, range [67.06, 98.0]

Secondary structure (DSSP, 8-state):
-PPPTTTTTT-HHHHHHHHHHHHHTTTPEEEEEEEETTEEEEEEE-HHHHTT---EEEE--SSTT-HHHHHHHHHHHHHHTHHHHTS-EEEE-